Protein AF-A0A1M4YRZ3-F1 (afdb_monomer_lite)

Sequence (99 aa):
MRSKPPETEELPFLKRYAFGDEMEFRLFVARKNEKPPTFRVPVGLDAISRIVLSPWLPKEVVKQAKSALRSIRGCSKLKIYRSTLVENESWKKFAKNDI

Structure (mmCIF, N/CA/C/O backbone):
data_AF-A0A1M4YRZ3-F1
#
_entry.id   AF-A0A1M4YRZ3-F1
#
loop_
_atom_site.group_PDB
_atom_site.id
_atom_site.type_symbol
_atom_site.label_atom_id
_atom_site.label_alt_id
_atom_site.label_comp_id
_atom_site.label_asym_id
_atom_site.label_entity_id
_atom_site.label_seq_id
_atom_site.pdbx_PDB_ins_code
_atom_site.Cartn_x
_atom_site.Cartn_y
_atom_site.Cartn_z
_atom_site.occupancy
_atom_site.B_iso_or_equiv
_atom_site.auth_seq_id
_atom_site.auth_comp_id
_atom_site.auth_asym_id
_atom_site.auth_atom_id
_atom_site.pdbx_PDB_model_num
ATOM 1 N N . MET A 1 1 ? 20.257 -19.731 22.673 1.00 45.41 1 MET A N 1
ATOM 2 C CA . MET A 1 1 ? 20.669 -18.459 22.035 1.00 45.41 1 MET A CA 1
ATOM 3 C C . MET A 1 1 ? 21.604 -17.607 22.901 1.00 45.41 1 MET A C 1
ATOM 5 O O . MET A 1 1 ? 22.486 -16.992 22.333 1.00 45.41 1 MET A O 1
ATOM 9 N N . ARG A 1 2 ? 21.478 -17.573 24.244 1.00 55.41 2 ARG A N 1
ATOM 10 C CA . ARG A 1 2 ? 22.403 -16.813 25.124 1.00 55.41 2 ARG A CA 1
ATOM 11 C C . ARG A 1 2 ? 23.723 -17.523 25.477 1.00 55.41 2 ARG A C 1
ATOM 13 O O . ARG A 1 2 ? 24.673 -16.855 25.846 1.00 55.41 2 ARG A O 1
ATOM 20 N N . SER A 1 3 ? 23.785 -18.851 25.375 1.00 71.31 3 SER A N 1
ATOM 21 C CA . SER A 1 3 ? 24.978 -19.651 25.714 1.00 71.31 3 SER A CA 1
ATOM 22 C C . SER A 1 3 ? 25.931 -19.892 24.541 1.00 71.31 3 SER A C 1
ATOM 24 O O . SER A 1 3 ? 27.066 -20.301 24.752 1.00 71.31 3 SER A O 1
ATOM 26 N N . LYS A 1 4 ? 25.470 -19.659 23.309 1.00 76.88 4 LYS A N 1
ATOM 27 C CA . LYS A 1 4 ? 26.268 -19.757 22.089 1.00 76.88 4 LYS A CA 1
ATOM 28 C C . LYS A 1 4 ? 25.681 -18.777 21.070 1.00 76.88 4 LYS A C 1
ATOM 30 O O . LYS A 1 4 ? 24.636 -19.093 20.488 1.00 76.88 4 LYS A O 1
ATOM 35 N N . PRO A 1 5 ? 26.221 -17.552 20.973 1.00 78.62 5 PRO A N 1
ATOM 36 C CA . PRO A 1 5 ? 25.786 -16.618 19.946 1.00 78.62 5 PRO A CA 1
ATOM 37 C C . PRO A 1 5 ? 26.114 -17.205 18.563 1.00 78.62 5 PRO A C 1
ATOM 39 O O . PRO A 1 5 ? 27.088 -17.950 18.454 1.00 78.62 5 PRO A O 1
ATOM 42 N N . PRO A 1 6 ? 25.291 -16.930 17.538 1.00 76.25 6 PRO A N 1
ATOM 43 C CA . PRO A 1 6 ? 25.612 -17.329 16.174 1.00 76.25 6 PRO A CA 1
ATOM 44 C C . PRO A 1 6 ? 26.922 -16.675 15.739 1.00 76.25 6 PRO A C 1
ATOM 46 O O . PRO A 1 6 ? 27.159 -15.499 16.040 1.00 76.25 6 PRO A O 1
ATOM 49 N N . GLU A 1 7 ? 27.751 -17.437 15.034 1.00 79.25 7 GLU A N 1
ATOM 50 C CA . GLU A 1 7 ? 28.940 -16.895 14.389 1.00 79.25 7 GLU A CA 1
ATOM 51 C C . GLU A 1 7 ? 28.527 -15.866 13.338 1.00 79.25 7 GLU A C 1
ATOM 53 O O . GLU A 1 7 ? 27.398 -15.854 12.836 1.00 79.25 7 GLU A O 1
ATOM 58 N N . THR A 1 8 ? 29.449 -14.973 12.992 1.00 74.19 8 THR A N 1
ATOM 59 C CA . THR A 1 8 ? 29.153 -13.879 12.060 1.00 74.19 8 THR A CA 1
ATOM 60 C C . THR A 1 8 ? 28.645 -14.431 10.720 1.00 74.19 8 THR A C 1
ATOM 62 O O . THR A 1 8 ? 27.719 -13.891 10.129 1.00 74.19 8 THR A O 1
ATOM 65 N N . GLU A 1 9 ? 29.174 -15.562 10.270 1.00 73.44 9 GLU A N 1
ATOM 66 C CA . GLU A 1 9 ? 28.808 -16.253 9.031 1.00 73.44 9 GLU A CA 1
ATOM 67 C C . GLU A 1 9 ? 27.397 -16.872 9.064 1.00 73.44 9 GLU A C 1
ATOM 69 O O . GLU A 1 9 ? 26.819 -17.136 8.012 1.00 73.44 9 GLU A O 1
ATOM 74 N N . GLU A 1 10 ? 26.815 -17.058 10.250 1.00 74.75 10 GLU A N 1
ATOM 75 C CA . GLU A 1 10 ? 25.479 -17.631 10.459 1.00 74.75 10 GLU A CA 1
ATOM 76 C C . GLU A 1 10 ? 24.377 -16.558 10.509 1.00 74.75 10 GLU A C 1
ATOM 78 O O . GLU A 1 10 ? 23.191 -16.882 10.610 1.00 74.75 10 GLU A O 1
ATOM 83 N N . LEU A 1 11 ? 24.740 -15.270 10.445 1.00 76.88 11 LEU A N 1
ATOM 84 C CA . LEU A 1 11 ? 23.793 -14.159 10.512 1.00 76.88 11 LEU A CA 1
ATOM 85 C C . LEU A 1 11 ? 23.156 -13.889 9.131 1.00 76.88 11 LEU A C 1
ATOM 87 O O . LEU A 1 11 ? 23.800 -13.299 8.259 1.00 76.88 11 LEU A O 1
ATOM 91 N N . PRO A 1 12 ? 21.859 -14.208 8.921 1.00 64.12 12 PRO A N 1
ATOM 92 C CA . PRO A 1 12 ? 21.211 -14.193 7.599 1.00 64.12 12 PRO A CA 1
ATOM 93 C C . PRO A 1 12 ? 20.966 -12.784 7.030 1.00 64.12 12 PRO A C 1
ATOM 95 O O . PRO A 1 12 ? 20.491 -12.632 5.908 1.00 64.12 12 PRO A O 1
ATOM 98 N N . PHE A 1 13 ? 21.249 -11.744 7.812 1.00 67.50 13 PHE A N 1
ATOM 99 C CA . PHE A 1 13 ? 21.063 -10.336 7.455 1.00 67.50 13 PHE A CA 1
ATOM 100 C C . PHE A 1 13 ? 22.380 -9.619 7.152 1.00 67.50 13 PHE A C 1
ATOM 102 O O . PHE A 1 13 ? 22.371 -8.443 6.776 1.00 67.50 13 PHE A O 1
ATOM 109 N N . LEU A 1 14 ? 23.522 -10.294 7.309 1.00 62.25 14 LEU A N 1
ATOM 110 C CA . LEU A 1 14 ? 24.779 -9.738 6.847 1.00 62.25 14 LEU A CA 1
ATOM 111 C C . LEU A 1 14 ? 24.815 -9.773 5.324 1.00 62.25 14 LEU A C 1
ATOM 113 O O . LEU A 1 14 ? 24.666 -10.809 4.680 1.00 62.25 14 LEU A O 1
ATOM 117 N N . LYS A 1 15 ? 25.023 -8.586 4.758 1.00 59.66 15 LYS A N 1
ATOM 118 C CA . LYS A 1 15 ? 25.163 -8.293 3.333 1.00 59.66 15 LYS A CA 1
ATOM 119 C C . LYS A 1 15 ? 26.414 -8.959 2.733 1.00 59.66 15 LYS A C 1
ATOM 121 O O . LYS A 1 15 ? 27.358 -8.268 2.375 1.00 59.66 15 LYS A O 1
ATOM 126 N N . ARG A 1 16 ? 26.458 -10.291 2.667 1.00 63.12 16 ARG A N 1
ATOM 127 C CA . ARG A 1 16 ? 27.603 -11.038 2.115 1.00 63.12 16 ARG A CA 1
ATOM 128 C C . ARG A 1 16 ? 27.223 -11.829 0.870 1.00 63.12 16 ARG A C 1
ATOM 130 O O . ARG A 1 16 ? 27.862 -11.662 -0.156 1.00 63.12 16 ARG A O 1
ATOM 137 N N . TYR A 1 17 ? 26.130 -12.590 0.915 1.00 64.38 17 TYR A N 1
ATOM 138 C CA . TYR A 1 17 ? 25.691 -13.372 -0.247 1.00 64.38 17 TYR A CA 1
ATOM 139 C C . TYR A 1 17 ? 25.139 -12.491 -1.381 1.00 64.38 17 TYR A C 1
ATOM 141 O O . TYR A 1 17 ? 25.486 -12.676 -2.537 1.00 64.38 17 TYR A O 1
ATOM 149 N N . ALA A 1 18 ? 24.356 -11.460 -1.046 1.00 61.09 18 ALA A N 1
ATOM 150 C CA . ALA A 1 18 ? 23.753 -10.546 -2.0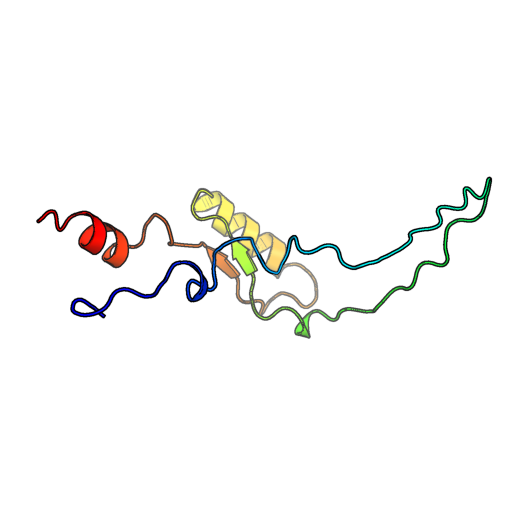26 1.00 61.09 18 ALA A CA 1
ATOM 151 C C . ALA A 1 18 ? 24.741 -9.556 -2.691 1.00 61.09 18 ALA A C 1
ATOM 153 O O . ALA A 1 18 ? 24.314 -8.711 -3.470 1.00 61.09 18 ALA A O 1
ATOM 154 N N . PHE A 1 19 ? 26.030 -9.611 -2.334 1.00 63.78 19 PHE A N 1
ATOM 155 C CA . PHE A 1 19 ? 27.105 -8.783 -2.904 1.00 63.78 19 PHE A CA 1
ATOM 156 C C . PHE A 1 19 ? 28.271 -9.632 -3.425 1.00 63.78 19 PHE A C 1
ATOM 158 O O . PHE A 1 19 ? 29.310 -9.072 -3.774 1.00 63.78 19 PHE A O 1
ATOM 165 N N . GLY A 1 20 ? 28.126 -10.964 -3.450 1.00 72.00 20 GLY A N 1
ATOM 166 C CA . GLY A 1 20 ? 29.055 -11.811 -4.191 1.00 72.00 20 GLY A CA 1
ATOM 167 C C . GLY A 1 20 ? 29.031 -11.407 -5.660 1.00 72.00 20 GLY A C 1
ATOM 168 O O . GLY A 1 20 ? 27.989 -10.982 -6.165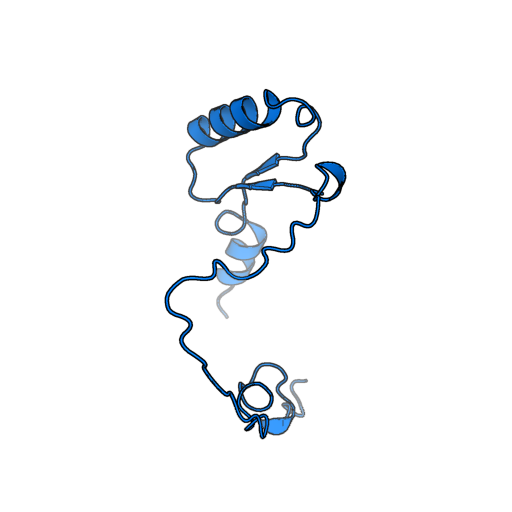 1.00 72.00 20 GLY A O 1
ATOM 169 N N . ASP A 1 21 ? 30.175 -11.481 -6.336 1.00 71.75 21 ASP A N 1
ATOM 170 C CA . ASP A 1 21 ? 30.175 -11.265 -7.772 1.00 71.75 21 ASP A CA 1
ATOM 171 C C . ASP A 1 21 ? 29.280 -12.325 -8.431 1.00 71.75 21 ASP A C 1
ATOM 173 O O . ASP A 1 21 ? 29.402 -13.522 -8.192 1.00 71.75 21 ASP A O 1
ATOM 177 N N . GLU A 1 22 ? 28.317 -11.879 -9.235 1.00 74.94 22 GLU A N 1
ATOM 178 C CA . GLU A 1 22 ? 27.390 -12.781 -9.930 1.00 74.94 22 GLU A CA 1
ATOM 179 C C . GLU A 1 22 ? 28.063 -13.440 -11.155 1.00 74.94 22 GLU A C 1
ATOM 181 O O . GLU A 1 22 ? 27.403 -14.124 -11.932 1.00 74.94 22 GLU A O 1
ATOM 186 N N . MET A 1 23 ? 29.371 -13.201 -11.366 1.00 81.00 23 MET A N 1
ATOM 187 C CA . MET A 1 23 ? 30.113 -13.508 -12.599 1.00 81.00 23 MET A CA 1
ATOM 188 C C . MET A 1 23 ? 29.344 -13.115 -13.879 1.00 81.00 23 MET A C 1
ATOM 190 O O . MET A 1 23 ? 29.457 -13.761 -14.922 1.00 81.00 23 MET A O 1
ATOM 194 N N . GLU A 1 24 ? 28.542 -12.048 -13.808 1.00 80.00 24 GLU A N 1
ATOM 195 C CA . GLU A 1 24 ? 27.706 -11.593 -14.915 1.00 80.00 24 GLU A CA 1
ATOM 196 C C . GLU A 1 24 ? 28.444 -10.597 -15.811 1.00 80.00 24 GLU A C 1
ATOM 198 O O . GLU A 1 24 ? 28.993 -9.591 -15.358 1.00 80.00 24 GLU A O 1
ATOM 203 N N . PHE A 1 25 ? 28.357 -10.819 -17.121 1.00 80.38 25 PHE A N 1
ATOM 204 C CA . PHE A 1 25 ?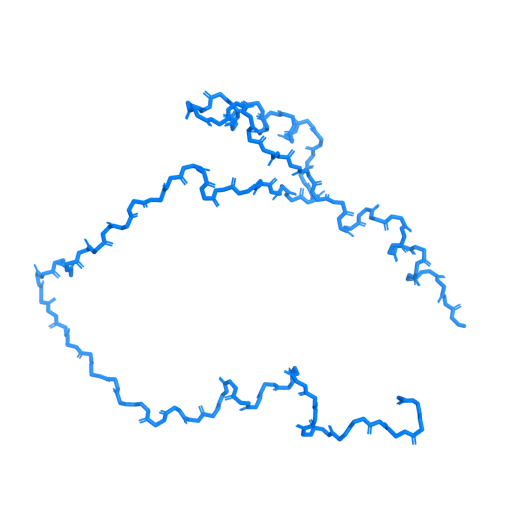 28.745 -9.839 -18.128 1.00 80.38 25 PHE A CA 1
ATOM 205 C C . PHE A 1 25 ? 27.488 -9.165 -18.683 1.00 80.38 25 PHE A C 1
ATOM 207 O O . PHE A 1 25 ? 26.564 -9.834 -19.144 1.00 80.38 25 PHE A O 1
ATOM 214 N N . ARG A 1 26 ? 27.449 -7.827 -18.665 1.00 82.06 26 ARG A N 1
ATOM 215 C CA . ARG A 1 26 ? 26.317 -7.039 -19.181 1.00 82.06 26 ARG A CA 1
ATOM 216 C C . ARG A 1 26 ? 26.738 -6.273 -20.430 1.00 82.06 26 ARG A C 1
ATOM 218 O O . ARG A 1 26 ? 27.576 -5.377 -20.362 1.00 82.06 26 ARG A O 1
ATOM 225 N N . LEU A 1 27 ? 26.144 -6.617 -21.571 1.00 81.31 27 LEU A N 1
ATOM 226 C CA . LEU A 1 27 ? 26.342 -5.908 -22.834 1.00 81.31 27 LEU A CA 1
ATOM 227 C C . LEU A 1 27 ? 25.234 -4.865 -23.019 1.00 81.31 27 LEU A C 1
ATOM 229 O O . LEU A 1 27 ? 24.064 -5.212 -23.174 1.00 81.31 27 LEU A O 1
ATOM 233 N N . PHE A 1 28 ? 25.605 -3.587 -23.047 1.00 78.00 28 PHE A N 1
ATOM 234 C CA . PHE A 1 28 ? 24.672 -2.496 -23.320 1.00 78.00 28 PHE A CA 1
ATOM 235 C C . PHE A 1 28 ? 24.790 -2.070 -24.782 1.00 78.00 28 PHE A C 1
ATOM 237 O O . PHE A 1 28 ? 25.835 -1.595 -25.218 1.00 78.00 28 PHE A O 1
ATOM 244 N N . VAL A 1 29 ? 23.706 -2.219 -25.544 1.00 79.25 29 VAL A N 1
ATOM 245 C CA . VAL A 1 29 ? 23.639 -1.782 -26.944 1.00 79.25 29 VAL A CA 1
ATOM 246 C C . VAL A 1 29 ? 22.714 -0.577 -27.040 1.00 79.25 29 VAL A C 1
ATOM 248 O O . VAL A 1 29 ? 21.507 -0.687 -26.828 1.00 79.25 29 VAL A O 1
ATOM 251 N N . ALA A 1 30 ? 23.273 0.581 -27.384 1.00 73.12 30 ALA A N 1
ATOM 252 C CA . ALA A 1 30 ? 22.488 1.779 -27.640 1.00 73.12 30 ALA A CA 1
ATOM 253 C C . ALA A 1 30 ? 21.851 1.695 -29.036 1.00 73.12 30 ALA A C 1
ATOM 255 O O . ALA A 1 30 ? 22.548 1.714 -30.051 1.00 73.12 30 ALA A O 1
ATOM 256 N N . ARG A 1 31 ? 20.517 1.615 -29.101 1.00 75.44 31 ARG A N 1
ATOM 257 C CA . ARG A 1 31 ? 19.758 1.720 -30.357 1.00 75.44 31 ARG A CA 1
ATOM 258 C C . ARG A 1 31 ? 19.159 3.113 -30.473 1.00 75.44 31 ARG A C 1
ATOM 260 O O . ARG A 1 31 ? 18.545 3.610 -29.536 1.00 75.44 31 ARG A O 1
ATOM 267 N N . LYS A 1 32 ? 19.334 3.741 -31.637 1.00 74.50 32 LYS A N 1
ATOM 268 C CA . LYS A 1 32 ? 18.999 5.156 -31.845 1.00 74.50 32 LYS A CA 1
ATOM 269 C C . LYS A 1 32 ? 17.493 5.453 -31.874 1.00 74.50 32 LYS A C 1
ATOM 271 O O . LYS A 1 32 ? 17.163 6.611 -31.690 1.00 74.50 32 LYS A O 1
ATOM 276 N N . ASN A 1 33 ? 16.608 4.470 -32.118 1.00 67.62 33 ASN A N 1
ATOM 277 C CA . ASN A 1 33 ? 15.191 4.751 -32.421 1.00 67.62 33 ASN A CA 1
ATOM 278 C C . ASN A 1 33 ? 14.166 3.619 -32.181 1.00 67.62 33 ASN A C 1
ATOM 280 O O . ASN A 1 33 ? 13.038 3.716 -32.658 1.00 67.62 33 ASN A O 1
ATOM 284 N N . GLU A 1 34 ? 14.480 2.566 -31.428 1.00 67.38 34 GLU A N 1
ATOM 285 C CA . GLU A 1 34 ? 13.468 1.555 -31.085 1.00 67.38 34 GLU A CA 1
ATOM 286 C C . GLU A 1 34 ? 13.038 1.734 -29.633 1.00 67.38 34 GLU A C 1
ATOM 288 O O . GLU A 1 34 ? 13.830 1.529 -28.713 1.00 67.38 34 GLU A O 1
ATOM 293 N N . LYS A 1 35 ? 11.768 2.104 -29.412 1.00 69.31 35 LYS A N 1
ATOM 294 C CA . LYS A 1 35 ? 11.150 1.866 -28.104 1.00 69.31 35 LYS A CA 1
ATOM 295 C C . LYS A 1 35 ? 11.245 0.356 -27.870 1.00 69.31 35 LYS A C 1
ATOM 297 O O . LYS A 1 35 ? 10.727 -0.385 -28.708 1.00 69.31 35 LYS A O 1
ATOM 302 N N . PRO A 1 36 ? 11.908 -0.115 -26.801 1.00 70.00 36 PRO A N 1
ATOM 303 C CA . PRO A 1 36 ? 12.001 -1.543 -26.548 1.00 70.00 36 PRO A CA 1
ATOM 304 C C . PRO A 1 36 ? 10.585 -2.131 -26.481 1.00 70.00 36 PRO A C 1
ATOM 306 O O . PRO A 1 36 ? 9.667 -1.450 -25.995 1.00 70.00 36 PRO A O 1
ATOM 309 N N . PRO A 1 37 ? 10.380 -3.363 -26.980 1.00 76.19 37 PRO A N 1
ATOM 310 C CA . PRO A 1 37 ? 9.077 -4.005 -26.926 1.00 76.19 37 PRO A CA 1
ATOM 311 C C . PRO A 1 37 ? 8.590 -3.998 -25.478 1.00 76.19 37 PRO A C 1
ATOM 313 O O . PRO A 1 37 ? 9.236 -4.531 -24.578 1.00 76.19 37 PRO A O 1
ATOM 316 N N . THR A 1 38 ? 7.474 -3.315 -25.235 1.00 82.56 38 THR A N 1
ATOM 317 C CA . THR A 1 38 ? 6.929 -3.172 -23.887 1.00 82.56 38 THR A CA 1
ATOM 318 C C . THR A 1 38 ? 5.959 -4.315 -23.650 1.00 82.56 38 THR A C 1
ATOM 320 O O . THR A 1 38 ? 4.866 -4.334 -24.215 1.00 82.56 38 THR A O 1
ATOM 323 N N . PHE A 1 39 ? 6.346 -5.272 -22.815 1.00 85.31 39 PHE A N 1
ATOM 324 C CA . PHE A 1 39 ? 5.437 -6.328 -22.393 1.00 85.31 39 PHE A CA 1
ATOM 325 C C . PHE A 1 39 ? 4.499 -5.788 -21.309 1.00 85.31 39 PHE A C 1
ATOM 327 O O . PHE A 1 39 ? 4.943 -5.362 -20.243 1.00 85.31 39 PHE A O 1
ATOM 334 N N . ARG A 1 40 ? 3.194 -5.758 -21.593 1.00 88.38 40 ARG A N 1
ATOM 335 C CA . ARG A 1 40 ? 2.174 -5.312 -20.639 1.00 88.38 40 ARG A CA 1
ATOM 336 C C . ARG A 1 40 ? 1.485 -6.526 -20.039 1.00 88.38 40 ARG A C 1
ATOM 338 O O . ARG A 1 40 ? 0.756 -7.223 -20.737 1.00 88.38 40 ARG A O 1
ATOM 345 N N . VAL A 1 41 ? 1.681 -6.739 -18.743 1.00 90.56 41 VAL A N 1
ATOM 346 C CA . VAL A 1 41 ? 0.942 -7.754 -17.987 1.00 90.56 41 VAL A CA 1
ATOM 347 C C . VAL A 1 41 ? -0.335 -7.117 -17.443 1.00 90.56 41 VAL A C 1
ATOM 349 O O . VAL A 1 41 ? -0.238 -6.131 -16.706 1.00 90.56 41 VAL A O 1
ATOM 352 N N . PRO A 1 42 ? -1.530 -7.626 -17.789 1.00 90.50 42 PRO A N 1
ATOM 353 C CA . PRO A 1 42 ? -2.753 -7.168 -17.153 1.00 90.50 42 PRO A CA 1
ATOM 354 C C . PRO A 1 42 ? -2.746 -7.603 -15.684 1.00 90.50 42 PRO A C 1
ATOM 356 O O . PRO A 1 42 ? -2.623 -8.786 -15.378 1.00 90.50 42 PRO A O 1
ATOM 359 N N . VAL A 1 43 ? -2.885 -6.642 -14.772 1.00 89.44 43 VAL A N 1
ATOM 360 C CA . VAL A 1 43 ? -3.033 -6.901 -13.336 1.00 89.44 43 VAL A CA 1
ATOM 361 C C . VAL A 1 43 ? -4.444 -6.498 -12.937 1.00 89.44 43 VAL A C 1
ATOM 363 O O . VAL A 1 43 ? -4.813 -5.326 -13.032 1.00 89.44 43 VAL A O 1
ATOM 366 N N . GLY A 1 44 ? -5.245 -7.482 -12.539 1.00 90.88 44 GLY A N 1
ATOM 367 C CA . GLY A 1 44 ? -6.605 -7.257 -12.065 1.00 90.88 44 GLY A CA 1
ATOM 368 C C . GLY A 1 44 ? -6.637 -6.641 -10.664 1.00 90.88 44 GLY A C 1
ATOM 369 O O . GLY A 1 44 ? -5.682 -6.736 -9.892 1.00 90.88 44 GLY A O 1
ATOM 370 N N . LEU A 1 45 ? -7.754 -5.996 -10.316 1.00 89.75 45 LEU A N 1
ATOM 371 C CA . LEU A 1 45 ? -7.955 -5.418 -8.978 1.00 89.75 45 LEU A CA 1
ATOM 372 C C . LEU A 1 45 ? -8.002 -6.488 -7.876 1.00 89.75 45 LEU A C 1
ATOM 374 O O . LEU A 1 45 ? -7.704 -6.197 -6.722 1.00 89.75 45 LEU A O 1
ATOM 378 N N . ASP A 1 46 ? -8.348 -7.722 -8.234 1.00 90.38 46 ASP A N 1
ATOM 379 C CA . ASP A 1 46 ? -8.328 -8.909 -7.380 1.00 90.38 46 ASP A CA 1
ATOM 380 C C . ASP A 1 46 ? -6.918 -9.277 -6.891 1.00 90.38 46 ASP A C 1
ATOM 382 O O . ASP A 1 46 ? -6.782 -9.860 -5.815 1.00 90.38 46 ASP A O 1
ATOM 386 N N . ALA A 1 47 ? -5.866 -8.841 -7.595 1.00 93.69 47 ALA A N 1
ATOM 387 C CA . ALA A 1 47 ? -4.488 -8.974 -7.127 1.00 93.69 47 ALA A CA 1
ATOM 388 C C . ALA A 1 47 ? -4.193 -8.101 -5.888 1.00 93.69 47 ALA A C 1
ATOM 390 O O . ALA A 1 47 ? -3.201 -8.315 -5.185 1.00 93.69 47 ALA A O 1
ATOM 391 N N . ILE A 1 48 ? -5.043 -7.111 -5.591 1.00 93.12 48 ILE A N 1
ATOM 392 C CA . ILE A 1 48 ? -4.862 -6.191 -4.468 1.00 93.12 48 ILE A CA 1
ATOM 393 C C . ILE A 1 48 ? -5.602 -6.720 -3.236 1.00 93.12 48 ILE A C 1
ATOM 395 O O . ILE A 1 48 ? -6.810 -6.553 -3.079 1.00 93.12 48 ILE A O 1
ATOM 399 N N . SER A 1 49 ? -4.860 -7.288 -2.283 1.00 94.25 49 SER A N 1
ATOM 400 C CA . SER A 1 49 ? -5.453 -7.786 -1.031 1.00 94.25 49 SER A CA 1
ATOM 401 C C . SER A 1 49 ? -5.891 -6.669 -0.068 1.00 94.25 49 SER A C 1
ATOM 403 O O . SER A 1 49 ? -6.912 -6.795 0.618 1.00 94.25 49 SER A O 1
ATOM 405 N N . ARG A 1 50 ? -5.106 -5.585 0.024 1.00 95.25 50 ARG A N 1
ATOM 406 C CA . ARG A 1 50 ? -5.374 -4.397 0.853 1.00 95.25 50 ARG A CA 1
ATOM 407 C C . ARG A 1 50 ? -4.463 -3.226 0.475 1.00 95.25 50 ARG A C 1
ATOM 409 O O . ARG A 1 50 ? -3.371 -3.432 -0.042 1.00 95.25 50 ARG A O 1
ATOM 416 N N . ILE A 1 51 ? -4.865 -2.016 0.855 1.00 95.12 51 ILE A N 1
ATOM 417 C CA . ILE A 1 51 ? -4.032 -0.806 0.844 1.00 95.12 51 ILE A CA 1
ATOM 418 C C . ILE A 1 51 ? -3.770 -0.373 2.290 1.00 95.12 51 ILE A C 1
ATOM 420 O O . ILE A 1 51 ? -4.694 -0.306 3.107 1.00 95.12 51 ILE A O 1
ATOM 424 N N . VAL A 1 52 ? -2.517 -0.052 2.612 1.00 96.00 52 VAL A N 1
ATOM 425 C CA . VAL A 1 52 ? -2.119 0.482 3.922 1.00 96.00 52 VAL A CA 1
ATOM 426 C C . VAL A 1 52 ? -1.572 1.893 3.735 1.00 96.00 52 VAL A C 1
ATOM 428 O O . VAL A 1 52 ? -0.571 2.100 3.061 1.00 96.00 52 VAL A O 1
ATOM 431 N N . LEU A 1 53 ? -2.250 2.870 4.327 1.00 95.69 53 LEU A N 1
ATOM 432 C CA . LEU A 1 53 ? -1.876 4.278 4.308 1.00 95.69 53 LEU A CA 1
ATOM 433 C C . LEU A 1 53 ? -0.840 4.572 5.395 1.00 95.69 53 LEU A C 1
ATOM 435 O O . LEU A 1 53 ? -0.835 3.938 6.454 1.00 95.69 53 LEU A O 1
ATOM 439 N N . SER A 1 54 ? -0.000 5.575 5.134 1.00 91.81 54 SER A N 1
ATOM 440 C CA . SER A 1 54 ? 1.035 6.044 6.059 1.00 91.81 54 SER A CA 1
ATOM 441 C C . SER A 1 54 ? 0.467 6.345 7.454 1.00 91.81 54 SER A C 1
ATOM 443 O O . SER A 1 54 ? -0.618 6.930 7.559 1.00 91.81 54 SER A O 1
ATOM 445 N N . PRO A 1 55 ? 1.190 5.997 8.536 1.00 90.38 55 PRO A N 1
ATOM 446 C CA . PRO A 1 55 ? 0.761 6.343 9.883 1.00 90.38 55 PRO A CA 1
ATOM 447 C C . PRO A 1 55 ? 0.828 7.852 10.137 1.00 90.38 55 PRO A C 1
ATOM 449 O O . PRO A 1 55 ? 0.134 8.330 11.019 1.00 90.38 55 PRO A O 1
ATOM 452 N N . TRP A 1 56 ? 1.584 8.612 9.344 1.00 90.62 56 TRP A N 1
ATOM 453 C CA . TRP A 1 56 ? 1.732 10.065 9.485 1.00 90.62 56 TRP A CA 1
ATOM 454 C C . TRP A 1 56 ? 0.608 10.860 8.814 1.00 90.62 56 TRP A C 1
ATOM 456 O O . TRP A 1 56 ? 0.552 12.081 8.927 1.00 90.62 56 TRP A O 1
ATOM 466 N N . LEU A 1 57 ? -0.287 10.181 8.092 1.00 93.00 57 LEU A N 1
ATOM 467 C CA . LEU A 1 57 ? -1.374 10.837 7.382 1.00 93.00 57 LEU A CA 1
ATOM 468 C C . LEU A 1 57 ? -2.440 11.324 8.387 1.00 93.00 57 LEU A C 1
ATOM 470 O O . LEU A 1 57 ? -2.953 10.506 9.162 1.00 93.00 57 LEU A O 1
ATOM 474 N N . PRO A 1 58 ? -2.826 12.616 8.379 1.00 92.69 58 PRO A N 1
ATOM 475 C CA . PRO A 1 58 ? -3.871 13.120 9.266 1.00 92.69 58 PRO A CA 1
ATOM 476 C C . PRO A 1 58 ? -5.184 12.344 9.105 1.00 92.69 58 PRO A C 1
ATOM 478 O O . PRO A 1 58 ? -5.527 11.897 8.009 1.00 92.69 58 PRO A O 1
ATOM 481 N N . LYS A 1 59 ? -5.947 12.185 10.196 1.00 90.81 59 LYS A N 1
ATOM 482 C CA . LYS A 1 59 ? -7.182 11.370 10.207 1.00 90.81 59 LYS A CA 1
ATOM 483 C C . LYS A 1 59 ? -8.206 11.831 9.161 1.00 90.81 59 LYS A C 1
ATOM 485 O O . LYS A 1 59 ? -8.785 10.990 8.475 1.00 90.81 59 LYS A O 1
ATOM 490 N N . GLU A 1 60 ? -8.355 13.140 8.979 1.00 94.00 60 GLU A N 1
ATOM 491 C CA . GLU A 1 60 ? -9.265 13.706 7.976 1.00 94.00 60 GLU A CA 1
ATOM 492 C C . GLU A 1 60 ? -8.827 13.385 6.543 1.00 94.00 60 GLU A C 1
ATOM 494 O O . GLU A 1 60 ? -9.636 12.951 5.721 1.00 94.00 60 GLU A O 1
ATOM 499 N N . VAL A 1 61 ? -7.523 13.468 6.264 1.00 95.44 61 VAL A N 1
ATOM 500 C CA . VAL A 1 61 ? -6.960 13.105 4.955 1.00 95.44 61 VAL A CA 1
ATOM 501 C C . VAL A 1 61 ? -7.150 11.612 4.686 1.00 95.44 61 VAL A C 1
ATOM 503 O O . VAL A 1 61 ? -7.509 11.218 3.580 1.00 95.44 61 VAL A O 1
ATOM 506 N N . VAL A 1 62 ? -6.997 10.759 5.703 1.00 96.06 62 VAL A N 1
ATOM 507 C CA . VAL A 1 62 ? -7.272 9.317 5.588 1.00 96.06 62 VAL A CA 1
ATOM 508 C C . VAL A 1 62 ? -8.725 9.050 5.208 1.00 96.06 62 VAL A C 1
ATOM 510 O O . VAL A 1 62 ? -8.986 8.176 4.379 1.00 96.06 62 VAL A O 1
ATOM 513 N N . LYS A 1 63 ? -9.678 9.780 5.796 1.00 95.94 63 LYS A N 1
ATOM 514 C CA . LYS A 1 63 ? -11.103 9.645 5.470 1.00 95.94 63 LYS A CA 1
ATOM 515 C C . LYS A 1 63 ? -11.366 10.010 4.008 1.00 95.94 63 LYS A C 1
ATOM 517 O O . LYS A 1 63 ? -12.016 9.238 3.301 1.00 95.94 63 LYS A O 1
ATOM 522 N N . GLN A 1 64 ? -10.813 11.130 3.544 1.00 96.94 64 GLN A N 1
ATOM 523 C CA . GLN A 1 64 ? -10.941 11.574 2.154 1.00 96.94 64 GLN A CA 1
ATOM 524 C C . GLN A 1 64 ? -10.277 10.598 1.174 1.00 96.94 64 GLN A C 1
ATOM 526 O O . GLN A 1 64 ? -10.915 10.175 0.213 1.00 96.94 64 GLN A O 1
ATOM 531 N N . ALA A 1 65 ? -9.050 10.150 1.458 1.00 96.12 65 ALA A N 1
ATOM 532 C CA . ALA A 1 65 ? -8.329 9.184 0.630 1.00 96.12 65 ALA A CA 1
ATOM 533 C C . ALA A 1 65 ? -9.087 7.854 0.504 1.00 96.12 65 ALA A C 1
ATOM 535 O O . ALA A 1 65 ? -9.216 7.310 -0.591 1.00 96.12 65 ALA A O 1
ATOM 536 N N . LYS A 1 66 ? -9.654 7.343 1.606 1.00 96.88 66 LYS A N 1
ATOM 537 C CA . LYS A 1 66 ? -10.507 6.143 1.575 1.00 96.88 66 LYS A CA 1
ATOM 538 C C . LYS A 1 66 ? -11.746 6.340 0.707 1.00 96.88 66 LYS A C 1
ATOM 540 O O . LYS A 1 66 ? -12.110 5.420 -0.020 1.00 96.88 66 LYS A O 1
ATOM 545 N N . SER A 1 67 ? -12.387 7.504 0.799 1.00 96.06 67 SER A N 1
ATOM 546 C CA . SER A 1 67 ? -13.560 7.838 -0.015 1.00 96.06 67 SER A CA 1
ATOM 547 C C . SER A 1 67 ? -13.210 7.852 -1.505 1.00 96.06 67 SER A C 1
ATOM 549 O O . SER A 1 67 ? -13.842 7.152 -2.293 1.00 96.06 67 SER A O 1
ATOM 551 N N . ALA A 1 68 ? -12.136 8.557 -1.870 1.00 97.06 68 ALA A N 1
ATOM 552 C CA . ALA A 1 68 ? -11.674 8.673 -3.249 1.00 97.06 68 ALA A CA 1
ATOM 553 C C . ALA A 1 68 ? -11.250 7.321 -3.846 1.00 97.06 68 ALA A C 1
ATOM 555 O O . ALA A 1 68 ? -11.587 7.003 -4.978 1.00 97.06 68 ALA A O 1
ATOM 556 N N . LEU A 1 69 ? -10.556 6.477 -3.079 1.00 95.69 69 LEU A N 1
ATOM 557 C CA . LEU A 1 69 ? -10.153 5.151 -3.555 1.00 95.69 69 LEU A CA 1
ATOM 558 C C . LEU A 1 69 ? -11.351 4.211 -3.748 1.00 95.69 69 LEU A C 1
ATOM 560 O O . LEU A 1 69 ? -11.349 3.392 -4.662 1.00 95.69 69 LEU A O 1
ATOM 564 N N . ARG A 1 70 ? -12.386 4.324 -2.908 1.00 95.75 70 ARG A N 1
ATOM 565 C CA . ARG A 1 70 ? -13.595 3.491 -3.007 1.00 95.75 70 ARG A CA 1
ATOM 566 C C . ARG A 1 70 ? -14.5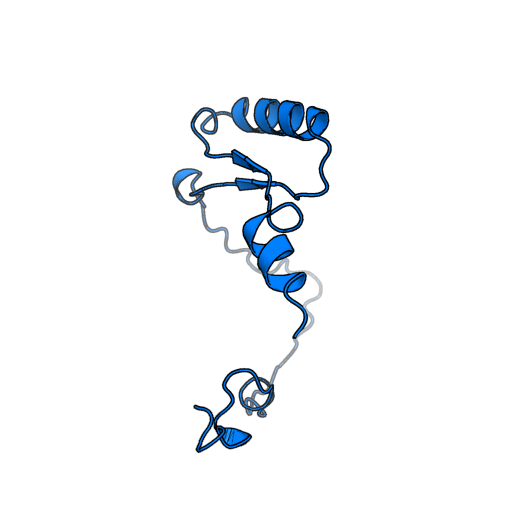64 3.940 -4.096 1.00 95.75 70 ARG A C 1
ATOM 568 O O . ARG A 1 70 ? -15.385 3.123 -4.507 1.00 95.75 70 ARG A O 1
ATOM 575 N N . SER A 1 71 ? -14.484 5.190 -4.556 1.00 96.75 71 SER A N 1
ATOM 576 C CA . SER A 1 71 ? -15.299 5.674 -5.676 1.00 96.75 71 SER A CA 1
ATOM 577 C C . SER A 1 71 ? -14.810 5.157 -7.033 1.00 96.75 71 SER A C 1
ATOM 579 O O . SER A 1 71 ? -15.569 5.172 -8.001 1.00 96.75 71 SER A O 1
ATOM 581 N N . ILE A 1 72 ? -13.577 4.641 -7.110 1.00 94.75 72 ILE A N 1
ATOM 582 C CA . ILE A 1 72 ? -13.052 3.981 -8.308 1.00 94.75 72 ILE A CA 1
ATOM 583 C C . ILE A 1 72 ? -13.877 2.717 -8.592 1.00 94.75 72 ILE A C 1
ATOM 585 O O . ILE A 1 72 ? -14.113 1.886 -7.707 1.00 94.75 72 ILE A O 1
ATOM 589 N N . ARG A 1 73 ? -14.309 2.551 -9.848 1.00 94.12 73 ARG A N 1
ATOM 590 C CA . ARG A 1 73 ? -15.073 1.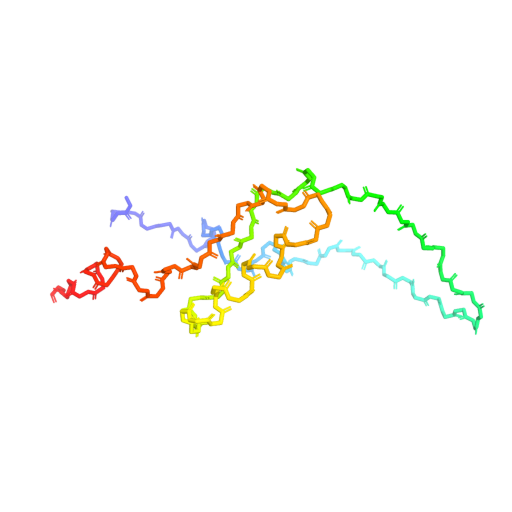377 -10.294 1.00 94.12 73 ARG A CA 1
ATOM 591 C C . ARG A 1 73 ? -14.308 0.091 -9.957 1.00 94.12 73 ARG A C 1
ATOM 593 O O . ARG A 1 73 ? -13.170 -0.081 -10.372 1.00 94.12 73 ARG A O 1
ATOM 600 N N . GLY A 1 74 ? -14.956 -0.815 -9.225 1.00 92.00 74 GLY A N 1
ATOM 601 C CA . GLY A 1 74 ? -14.359 -2.080 -8.774 1.00 92.00 74 GLY A CA 1
ATOM 602 C C . GLY A 1 74 ? -13.658 -2.019 -7.409 1.00 92.00 74 GLY A C 1
ATOM 603 O O . GLY A 1 74 ? -13.320 -3.067 -6.869 1.00 92.00 74 GLY A O 1
ATOM 604 N N . CYS A 1 75 ? -13.512 -0.838 -6.797 1.00 94.19 75 CYS A N 1
ATOM 605 C CA . CYS A 1 75 ? -12.763 -0.652 -5.545 1.00 94.19 75 CYS A CA 1
ATOM 606 C C . CYS A 1 75 ? -13.636 -0.398 -4.302 1.00 94.19 75 CYS A C 1
ATOM 608 O O . CYS A 1 75 ? -13.107 -0.185 -3.209 1.00 94.19 75 CYS A O 1
ATOM 610 N N . SER A 1 76 ? -14.967 -0.444 -4.411 1.00 93.19 76 SER A N 1
ATOM 611 C CA . SER A 1 76 ? -15.877 -0.127 -3.293 1.00 93.19 76 SER A CA 1
ATOM 612 C C . SER A 1 76 ? -15.680 -1.027 -2.064 1.00 93.19 76 SER A C 1
ATOM 614 O O . SER A 1 76 ? -15.808 -0.569 -0.927 1.00 93.19 76 SER A O 1
ATOM 616 N N . LYS A 1 77 ? -15.310 -2.296 -2.286 1.00 91.81 77 LYS A N 1
ATOM 617 C CA . LYS A 1 77 ? -15.050 -3.305 -1.244 1.00 91.81 77 LYS A CA 1
ATOM 618 C C . LYS A 1 77 ? -13.572 -3.412 -0.842 1.00 91.81 77 LYS A C 1
ATOM 620 O O . LYS A 1 77 ? -13.221 -4.286 -0.049 1.00 91.81 77 LYS A O 1
ATOM 625 N N . LEU A 1 78 ? -12.700 -2.545 -1.363 1.00 94.00 78 LEU A N 1
ATOM 626 C CA . LEU A 1 78 ? -11.265 -2.625 -1.107 1.00 94.00 78 LEU A CA 1
ATOM 627 C C . LEU A 1 78 ? -10.956 -2.363 0.374 1.00 94.00 78 LEU A C 1
ATOM 629 O O . LEU A 1 78 ? -11.452 -1.413 0.999 1.00 94.00 78 LEU A O 1
ATOM 633 N N . LYS A 1 79 ? -10.114 -3.224 0.946 1.00 95.25 79 LYS A N 1
ATOM 634 C C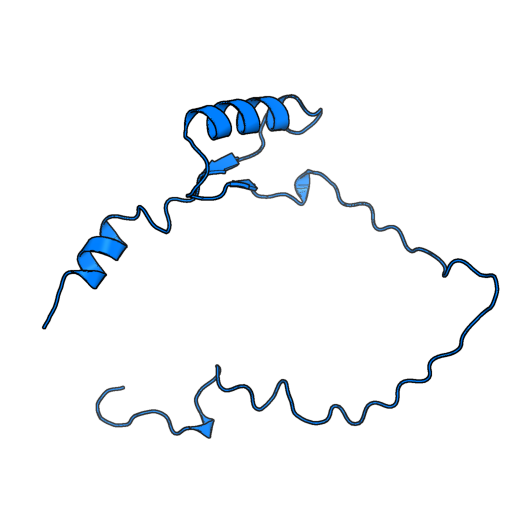A . LYS A 1 79 ? -9.664 -3.106 2.332 1.00 95.25 79 LYS A CA 1
ATOM 635 C C . LYS A 1 79 ? -8.603 -2.010 2.418 1.00 95.25 79 LYS A C 1
ATOM 637 O O . LYS A 1 79 ? -7.512 -2.169 1.881 1.00 95.25 79 LYS A O 1
ATOM 642 N N . ILE A 1 80 ? -8.922 -0.904 3.090 1.00 96.25 80 ILE A N 1
ATOM 643 C CA . ILE A 1 80 ? -8.019 0.248 3.233 1.00 96.25 80 ILE A CA 1
ATOM 644 C C . ILE A 1 80 ? -7.841 0.580 4.716 1.00 96.25 80 ILE A C 1
ATOM 646 O O . ILE A 1 80 ? -8.804 0.928 5.412 1.00 96.25 80 ILE A O 1
ATOM 650 N N . TYR A 1 81 ? -6.599 0.525 5.187 1.00 94.81 81 TYR A N 1
ATOM 651 C CA . TYR A 1 81 ? -6.216 0.769 6.579 1.00 94.81 81 TYR A CA 1
ATOM 652 C C . TYR A 1 81 ? -5.242 1.944 6.672 1.00 94.81 81 TYR A C 1
ATOM 654 O O . TYR A 1 81 ? -4.543 2.233 5.711 1.00 94.81 81 TYR A O 1
ATOM 662 N N . ARG A 1 82 ? -5.182 2.619 7.822 1.00 93.56 82 ARG A N 1
ATOM 663 C CA . ARG A 1 82 ? -4.055 3.498 8.175 1.00 93.56 82 ARG A CA 1
ATOM 664 C C . ARG A 1 82 ? -3.140 2.684 9.078 1.00 93.56 82 ARG A C 1
ATOM 666 O O . ARG A 1 82 ? -3.641 2.025 9.987 1.00 93.56 82 ARG A O 1
ATOM 673 N N . SER A 1 83 ? -1.842 2.696 8.807 1.00 90.56 83 SER A N 1
ATOM 674 C CA . SER A 1 83 ? -0.866 2.041 9.670 1.00 90.56 83 SER A CA 1
ATOM 675 C C . SER A 1 83 ? -0.898 2.655 11.069 1.00 90.56 83 SER A C 1
ATOM 677 O O . SER A 1 83 ? -1.048 3.866 11.219 1.00 90.56 83 SER A O 1
ATOM 679 N N . THR A 1 84 ? -0.731 1.814 12.082 1.00 85.75 84 THR A N 1
ATOM 680 C CA . THR A 1 84 ? -0.542 2.217 13.480 1.00 85.75 84 THR A CA 1
ATOM 681 C C . THR A 1 84 ? 0.863 1.875 13.965 1.00 85.75 84 THR A C 1
ATOM 683 O O . THR A 1 84 ? 1.102 1.897 15.160 1.00 85.75 84 THR A O 1
ATOM 686 N N . LEU A 1 85 ? 1.808 1.561 13.068 1.00 76.19 85 LEU A N 1
ATOM 687 C CA . LEU A 1 85 ? 3.135 1.043 13.430 1.00 76.19 85 LEU A CA 1
ATOM 688 C C . LEU A 1 85 ? 3.882 1.928 14.449 1.00 76.19 85 LEU A C 1
ATOM 690 O O . LEU A 1 85 ? 4.422 1.406 15.415 1.00 76.19 85 LEU A O 1
ATOM 694 N N . VAL A 1 86 ? 3.848 3.256 14.284 1.00 69.25 86 VAL A N 1
ATOM 695 C CA . VAL A 1 86 ? 4.434 4.230 15.237 1.00 69.25 86 VAL A CA 1
ATOM 696 C C . VAL A 1 86 ? 3.528 4.554 16.430 1.00 69.25 86 VAL A C 1
ATOM 698 O O . VAL A 1 86 ? 3.993 5.017 17.467 1.00 69.25 86 VAL A O 1
ATOM 701 N N . GLU A 1 87 ? 2.227 4.299 16.315 1.00 65.12 87 GLU A N 1
ATOM 702 C CA . GLU A 1 87 ? 1.233 4.548 17.367 1.00 65.12 87 GLU A CA 1
ATOM 703 C C . GLU A 1 87 ? 0.887 3.271 18.153 1.00 65.12 87 GLU A C 1
ATOM 705 O O . GLU A 1 87 ? -0.026 3.272 18.974 1.00 65.12 87 GLU A O 1
ATOM 710 N N . ASN A 1 88 ? 1.595 2.169 17.911 1.00 75.81 88 ASN A N 1
ATOM 711 C CA . ASN A 1 88 ? 1.263 0.885 18.497 1.00 75.81 88 ASN A CA 1
ATOM 712 C C . ASN A 1 88 ? 1.681 0.862 19.971 1.00 75.81 88 ASN A C 1
ATOM 714 O O . ASN A 1 88 ? 2.865 0.819 20.303 1.00 75.81 88 ASN A O 1
ATOM 718 N N . GLU A 1 89 ? 0.687 0.878 20.855 1.00 70.06 89 GLU A N 1
ATOM 719 C CA . GLU A 1 89 ? 0.898 0.915 22.303 1.00 70.06 89 GLU A CA 1
ATOM 720 C C . GLU A 1 89 ? 1.664 -0.305 22.832 1.00 70.06 89 GLU A C 1
ATOM 722 O O . GLU A 1 89 ? 2.418 -0.169 23.790 1.00 70.06 89 GLU A O 1
ATOM 727 N N . SER A 1 90 ? 1.553 -1.477 22.197 1.00 68.75 90 SER A N 1
ATOM 728 C CA . SER A 1 90 ? 2.352 -2.650 22.574 1.00 68.75 90 SER A CA 1
ATOM 729 C C . SER A 1 90 ? 3.838 -2.446 22.264 1.00 68.75 90 SER A C 1
ATOM 731 O O . SER A 1 90 ? 4.675 -2.745 23.111 1.00 68.75 90 SER A O 1
ATOM 733 N N . TRP A 1 91 ? 4.173 -1.869 21.103 1.00 63.41 91 TRP A N 1
ATOM 734 C CA . TRP A 1 91 ? 5.557 -1.519 20.754 1.00 63.41 91 TRP A CA 1
ATOM 735 C C . TRP A 1 91 ? 6.116 -0.409 21.647 1.00 63.41 91 TRP A C 1
ATOM 737 O O . TRP A 1 91 ? 7.244 -0.515 22.120 1.00 63.41 91 TRP A O 1
ATOM 747 N N . LYS A 1 92 ? 5.322 0.628 21.944 1.00 67.31 92 LYS A N 1
ATOM 748 C CA . LYS A 1 92 ? 5.738 1.700 22.863 1.00 67.31 92 LYS A CA 1
ATOM 749 C C . LYS A 1 92 ? 5.975 1.188 24.282 1.00 67.31 92 LYS A C 1
ATOM 751 O O . LYS A 1 92 ? 6.911 1.637 24.931 1.00 67.31 92 LYS A O 1
ATOM 756 N N . LYS A 1 93 ? 5.145 0.259 24.769 1.00 73.94 93 LYS A N 1
ATOM 757 C CA . LYS A 1 93 ? 5.338 -0.390 26.076 1.00 73.94 93 LYS A CA 1
ATOM 758 C C . LYS A 1 93 ? 6.583 -1.270 26.091 1.00 73.94 93 LYS A C 1
ATOM 760 O O . LYS A 1 93 ? 7.332 -1.215 27.054 1.00 73.94 93 LYS A O 1
ATOM 765 N N . PHE A 1 94 ? 6.829 -2.023 25.018 1.00 72.19 94 PHE A N 1
ATOM 766 C CA . PHE A 1 94 ? 8.036 -2.838 24.883 1.00 72.19 94 PHE A CA 1
ATOM 767 C C . PHE A 1 94 ? 9.313 -1.986 24.906 1.00 72.19 94 PHE A C 1
ATOM 769 O O . PHE A 1 94 ? 10.253 -2.329 25.608 1.00 72.19 94 PHE A O 1
ATOM 776 N N . ALA A 1 95 ? 9.322 -0.848 24.204 1.00 67.50 95 ALA A N 1
ATOM 777 C CA . ALA A 1 95 ? 10.461 0.070 24.182 1.00 67.50 95 ALA A CA 1
ATOM 778 C C . ALA A 1 95 ? 10.654 0.870 25.485 1.00 67.50 95 ALA A C 1
ATOM 780 O O . ALA A 1 95 ? 11.752 1.344 25.730 1.00 67.50 95 ALA A O 1
ATOM 781 N N . LYS A 1 96 ? 9.601 1.050 26.297 1.00 65.62 96 LYS A N 1
ATOM 782 C CA . LYS A 1 96 ? 9.663 1.754 27.593 1.00 65.62 96 LYS A CA 1
ATOM 783 C C . LYS A 1 96 ? 10.079 0.869 28.770 1.00 65.62 96 LYS A C 1
ATOM 785 O O . LYS A 1 96 ? 10.305 1.404 29.850 1.00 65.62 96 LYS A O 1
ATOM 790 N N . ASN A 1 97 ? 10.141 -0.451 28.596 1.00 48.59 97 ASN A N 1
ATOM 791 C CA . ASN A 1 97 ? 10.747 -1.326 29.596 1.00 48.59 97 ASN A CA 1
ATOM 792 C C . ASN A 1 97 ? 12.272 -1.243 29.459 1.00 48.59 97 ASN A C 1
ATOM 794 O O . ASN A 1 97 ? 12.902 -2.123 28.871 1.00 48.59 97 ASN A O 1
ATOM 798 N N . ASP A 1 98 ? 12.828 -0.157 29.989 1.00 47.56 98 ASP A N 1
ATOM 799 C CA . ASP A 1 98 ? 14.237 -0.074 30.351 1.00 47.56 98 ASP A CA 1
ATOM 800 C C . ASP A 1 98 ? 14.535 -1.120 31.442 1.00 47.56 98 ASP A C 1
ATOM 802 O O . ASP A 1 98 ? 13.748 -1.316 32.375 1.00 47.56 98 ASP A O 1
ATOM 806 N N . ILE A 1 99 ? 15.647 -1.833 31.255 1.00 41.62 99 ILE A N 1
ATOM 807 C CA . ILE A 1 99 ? 16.327 -2.666 32.259 1.00 41.62 99 ILE A CA 1
ATOM 808 C C . ILE A 1 99 ? 16.940 -1.753 33.321 1.00 41.62 99 ILE A C 1
ATOM 810 O O . ILE A 1 99 ? 17.491 -0.703 32.920 1.00 41.62 99 ILE A O 1
#

Foldseek 3Di:
DVVDDDDPVRDPPPPDPVPPPPVDDDDDDDDDDDPPPDDDDDDDPVNQQAAEAELPDDPVNLVVVLVVQLVPVPRVPHHYYYDCPVVDPVVVVVVPPDD

Secondary structure (DSSP, 8-state):
--SSPPPGGG-TTSTTGGGS-----------SS-PPP-------GGG---EEE-TTS-HHHHHHHHHHHHHSTT-TT--EEE--TTT-HHHHHHHH---

Radius of gyration: 23.53 Å; chains: 1; bounding box: 46×34×65 Å

pLDDT: mean 80.69, std 13.69, range [41.62, 97.06]

Organism: NCBI:txid494016